Protein AF-A0A1A7RE48-F1 (afdb_monomer_lite)

pLDDT: mean 86.92, std 12.16, range [29.17, 95.69]

Radius of gyration: 13.89 Å; chains: 1; bounding box: 36×29×33 Å

Foldseek 3Di:
DDPDFDWDWDDDPPFIKIATGDQADAPWKKWKDFDPDDIDIDGNRIGGRCPVVLVSLLVGFKMKIWGHHHVGPDIDIDMDTSVCVVVVVVVVVVVVVVVD

Sequence (100 aa):
MMRKNHITVMRLNDDYSISVGHSHAKNTLSFLKVDHHLAVSAREGLFRDANDLVIQFKQGNLLRIGYQLTGADTVQYSELSLIGFNDAFEDMQAQFKQNR

Organism: NCBI:txid1443941

Structure (mmCIF, N/CA/C/O backbone):
data_AF-A0A1A7RE48-F1
#
_entry.id   AF-A0A1A7RE48-F1
#
loop_
_atom_site.group_PDB
_atom_site.id
_atom_site.type_symbol
_atom_site.label_atom_id
_atom_site.label_alt_id
_atom_site.label_comp_id
_atom_site.label_asym_id
_atom_site.label_entity_id
_atom_site.label_seq_id
_atom_site.pdbx_PDB_ins_code
_atom_site.Cartn_x
_atom_site.Cartn_y
_atom_site.Cartn_z
_atom_site.occupancy
_atom_site.B_iso_or_equiv
_atom_site.auth_seq_id
_atom_site.auth_comp_id
_atom_site.auth_asym_id
_atom_site.auth_atom_id
_atom_site.pdbx_PDB_model_num
ATOM 1 N N . MET A 1 1 ? 15.856 16.210 -3.917 1.00 32.53 1 MET A N 1
ATOM 2 C CA . MET A 1 1 ? 14.653 16.277 -3.057 1.00 32.53 1 MET A CA 1
ATOM 3 C C . MET A 1 1 ? 14.040 14.881 -3.036 1.00 32.53 1 MET A C 1
ATOM 5 O O . MET A 1 1 ? 13.510 14.459 -4.054 1.00 32.53 1 MET A O 1
ATOM 9 N N . MET A 1 2 ? 14.232 14.108 -1.960 1.00 29.17 2 MET A N 1
ATOM 10 C CA . MET A 1 2 ? 13.668 12.755 -1.844 1.00 29.17 2 MET A CA 1
ATOM 11 C C . MET A 1 2 ? 12.141 12.861 -1.864 1.00 29.17 2 MET A C 1
ATOM 13 O O . MET A 1 2 ? 11.541 13.338 -0.902 1.00 29.17 2 MET A O 1
ATOM 17 N N . ARG A 1 3 ? 11.502 12.454 -2.965 1.00 45.62 3 ARG A N 1
ATOM 18 C CA . ARG A 1 3 ? 10.062 12.198 -2.953 1.00 45.62 3 ARG A CA 1
ATOM 19 C C . ARG A 1 3 ? 9.864 10.991 -2.043 1.00 45.62 3 ARG A C 1
ATOM 21 O O . ARG A 1 3 ? 10.286 9.895 -2.395 1.00 45.62 3 ARG A O 1
ATOM 28 N N . LYS A 1 4 ? 9.299 11.210 -0.851 1.00 50.25 4 LYS A N 1
ATOM 29 C CA . LYS A 1 4 ? 8.825 10.123 0.013 1.00 50.25 4 LYS A CA 1
ATOM 30 C C . LYS A 1 4 ? 7.958 9.221 -0.866 1.00 50.25 4 LYS A C 1
ATOM 32 O O . LYS A 1 4 ? 7.064 9.729 -1.541 1.00 50.25 4 LYS A O 1
ATOM 37 N N . ASN A 1 5 ? 8.271 7.930 -0.938 1.00 58.03 5 ASN A N 1
ATOM 38 C CA . ASN A 1 5 ? 7.429 6.983 -1.658 1.00 58.03 5 ASN A CA 1
ATOM 39 C C . ASN A 1 5 ? 6.070 6.975 -0.963 1.00 58.03 5 ASN A C 1
ATOM 41 O O . ASN A 1 5 ? 5.933 6.473 0.148 1.00 58.03 5 ASN A O 1
ATOM 45 N N . HIS A 1 6 ? 5.103 7.652 -1.577 1.00 74.31 6 HIS A N 1
ATOM 46 C CA . HIS A 1 6 ? 3.794 7.847 -0.987 1.00 74.31 6 HIS A CA 1
ATOM 47 C C . HIS A 1 6 ? 2.981 6.578 -1.179 1.00 74.31 6 HIS A C 1
ATOM 49 O O . HIS A 1 6 ? 2.810 6.100 -2.301 1.00 74.31 6 HIS A O 1
ATOM 55 N N . ILE A 1 7 ? 2.491 6.044 -0.070 1.00 86.25 7 ILE A N 1
ATOM 56 C CA . ILE A 1 7 ? 1.347 5.150 -0.076 1.00 86.25 7 ILE A CA 1
ATOM 57 C C . ILE A 1 7 ? 0.144 5.984 0.318 1.00 86.25 7 ILE A C 1
ATOM 59 O O . ILE A 1 7 ? 0.203 6.775 1.259 1.00 86.25 7 ILE A O 1
ATOM 63 N N . THR A 1 8 ? -0.947 5.796 -0.406 1.00 89.12 8 THR A N 1
ATOM 64 C CA . THR A 1 8 ? -2.232 6.405 -0.100 1.00 89.12 8 THR A CA 1
ATOM 65 C C . THR A 1 8 ? -3.236 5.294 0.129 1.00 89.12 8 THR A C 1
ATOM 67 O O . THR A 1 8 ? -3.469 4.481 -0.762 1.00 89.12 8 THR A O 1
ATOM 70 N N . VAL A 1 9 ? -3.824 5.267 1.322 1.00 89.88 9 VAL A N 1
ATOM 71 C CA . VAL A 1 9 ? -4.979 4.424 1.631 1.00 89.88 9 VAL A CA 1
ATOM 72 C C . VAL A 1 9 ? -6.223 5.271 1.417 1.00 89.88 9 VAL A C 1
ATOM 74 O O . VAL A 1 9 ? -6.330 6.365 1.965 1.00 89.88 9 VAL A O 1
ATOM 77 N N . MET A 1 10 ? -7.150 4.784 0.604 1.00 88.88 10 MET A N 1
ATOM 78 C CA . MET A 1 10 ? -8.406 5.458 0.315 1.00 88.88 10 MET A CA 1
ATOM 79 C C . MET A 1 10 ? -9.560 4.519 0.625 1.00 88.88 10 MET A C 1
ATOM 81 O O . MET A 1 10 ? -9.616 3.403 0.112 1.00 88.88 10 MET A O 1
ATOM 85 N N . ARG A 1 11 ? -10.494 4.989 1.448 1.00 85.38 11 ARG A N 1
ATOM 86 C CA . ARG A 1 11 ? -11.750 4.293 1.708 1.00 85.38 11 ARG A CA 1
ATOM 87 C C . ARG A 1 11 ? -12.794 4.699 0.674 1.00 85.38 11 ARG A C 1
ATOM 89 O O . ARG A 1 11 ? -13.048 5.886 0.490 1.00 85.38 11 ARG A O 1
ATOM 96 N N . LEU A 1 12 ? -13.419 3.717 0.041 1.00 83.00 12 LEU A N 1
ATOM 97 C CA . LEU A 1 12 ? -14.560 3.884 -0.849 1.00 83.00 12 LEU A CA 1
ATOM 98 C C . LEU A 1 12 ? -15.696 3.017 -0.302 1.00 83.00 12 LEU A C 1
ATOM 100 O O . LEU A 1 12 ? -15.661 1.797 -0.414 1.00 83.00 12 LEU A O 1
ATOM 104 N N . ASN A 1 13 ? -16.701 3.652 0.303 1.00 81.62 13 ASN A N 1
ATOM 105 C CA . ASN A 1 13 ? -17.785 2.968 1.017 1.00 81.62 13 ASN A CA 1
ATOM 106 C C . ASN A 1 13 ? -17.256 2.049 2.135 1.00 81.62 13 ASN A C 1
ATOM 108 O O . ASN A 1 13 ? -16.711 2.548 3.125 1.00 81.62 13 ASN A O 1
ATOM 112 N N . ASP A 1 14 ? -17.425 0.738 1.982 1.00 83.19 14 ASP A N 1
ATOM 113 C CA . ASP A 1 14 ? -17.003 -0.279 2.947 1.00 83.19 14 ASP A CA 1
ATOM 114 C C . ASP A 1 14 ? -15.711 -0.998 2.534 1.00 83.19 14 ASP A C 1
ATOM 116 O O . ASP A 1 14 ? -15.248 -1.865 3.266 1.00 83.19 14 ASP A O 1
ATOM 120 N N . ASP A 1 15 ? -15.085 -0.567 1.432 1.00 88.62 15 ASP A N 1
ATOM 121 C CA . ASP A 1 15 ? -13.838 -1.131 0.924 1.00 88.62 15 ASP A CA 1
ATOM 122 C C . ASP A 1 15 ? -12.680 -0.133 0.968 1.00 88.62 15 ASP A C 1
ATOM 124 O O . ASP A 1 15 ? -12.847 1.093 0.917 1.00 88.62 15 ASP A O 1
ATOM 128 N N . TYR A 1 16 ? -11.466 -0.676 1.024 1.00 91.94 16 TYR A N 1
ATOM 129 C CA . TYR A 1 16 ? -10.233 0.092 0.917 1.00 91.94 16 TYR A CA 1
ATOM 130 C C . TYR A 1 16 ? -9.554 -0.133 -0.429 1.00 91.94 16 TYR A C 1
ATOM 132 O O . TYR A 1 16 ? -9.528 -1.230 -0.978 1.00 91.94 16 TYR A O 1
ATOM 140 N N . SER A 1 17 ? -8.932 0.9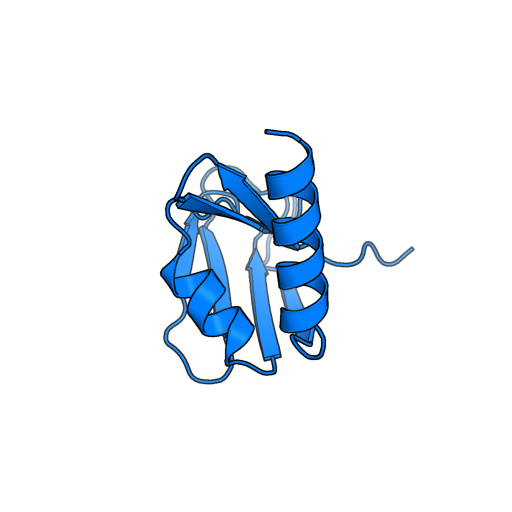20 -0.935 1.00 92.94 17 SER A N 1
ATOM 141 C CA . SER A 1 17 ? -7.996 0.869 -2.049 1.00 92.94 17 SER A CA 1
ATOM 142 C C . SER A 1 17 ? -6.667 1.459 -1.610 1.00 92.94 17 SER A C 1
ATOM 144 O O . SER A 1 17 ? -6.623 2.398 -0.811 1.00 92.94 17 SER A O 1
ATOM 146 N N . ILE A 1 18 ? -5.576 0.894 -2.113 1.00 93.12 18 ILE A N 1
ATOM 147 C CA . ILE A 1 18 ? -4.229 1.377 -1.822 1.00 93.12 18 ILE A CA 1
ATOM 148 C C . ILE A 1 18 ? -3.562 1.760 -3.134 1.00 93.12 18 ILE A C 1
ATOM 150 O O . ILE A 1 18 ? -3.479 0.956 -4.061 1.00 93.12 18 ILE A O 1
ATOM 154 N N . SER A 1 19 ? -3.081 2.997 -3.196 1.00 91.88 19 SER A N 1
ATOM 155 C CA . SER A 1 19 ? -2.226 3.485 -4.270 1.00 91.88 19 SER A CA 1
ATOM 156 C C . SER A 1 19 ? -0.797 3.608 -3.766 1.00 91.88 19 SER A C 1
ATOM 158 O O . SER A 1 19 ? -0.555 4.071 -2.650 1.00 91.88 19 SER A O 1
ATOM 160 N N . VAL A 1 20 ? 0.153 3.182 -4.586 1.00 90.56 20 VAL A N 1
ATOM 161 C CA . VAL A 1 20 ? 1.571 3.123 -4.237 1.00 90.56 20 VAL A CA 1
ATOM 162 C C . VAL A 1 20 ? 2.366 3.911 -5.251 1.00 90.56 20 VAL A C 1
ATOM 164 O O . VAL A 1 20 ? 2.284 3.619 -6.435 1.00 90.56 20 VAL A O 1
ATOM 167 N N . GLY A 1 21 ? 3.210 4.836 -4.808 1.00 85.81 21 GLY A N 1
ATOM 168 C CA . GLY A 1 21 ? 4.133 5.535 -5.693 1.00 85.81 21 GLY A CA 1
ATOM 169 C C . GLY A 1 21 ? 3.430 6.445 -6.702 1.00 85.81 21 GLY A C 1
ATOM 170 O O . GLY A 1 21 ? 2.341 6.960 -6.468 1.00 85.81 21 GLY A O 1
ATOM 171 N N . HIS A 1 22 ? 4.099 6.697 -7.822 1.00 84.56 22 HIS A N 1
ATOM 172 C CA . HIS A 1 22 ? 3.638 7.615 -8.863 1.00 84.56 22 HIS A CA 1
ATOM 173 C C . HIS A 1 22 ? 4.284 7.262 -10.203 1.00 84.56 22 HIS A C 1
ATOM 175 O O . HIS A 1 22 ? 5.303 6.581 -10.223 1.00 84.56 22 HIS A O 1
ATOM 181 N N . SER A 1 23 ? 3.718 7.754 -11.310 1.00 87.25 23 SER A N 1
ATOM 182 C CA . SER A 1 23 ? 4.307 7.636 -12.654 1.00 87.25 23 SER A CA 1
ATOM 183 C C . SER A 1 23 ? 4.717 6.208 -13.043 1.00 87.25 23 SER A C 1
ATOM 185 O O . SER A 1 23 ? 5.787 6.012 -13.621 1.00 87.25 23 SER A O 1
ATOM 187 N N . HIS A 1 24 ? 3.886 5.212 -12.724 1.00 87.06 24 HIS A N 1
ATOM 188 C CA . HIS A 1 24 ? 4.149 3.806 -13.053 1.00 87.06 24 HIS A CA 1
ATOM 189 C C . HIS A 1 24 ? 4.378 3.607 -14.543 1.00 87.06 24 HIS A C 1
ATOM 191 O O . HIS A 1 24 ? 3.678 4.195 -15.370 1.00 87.06 24 HIS A O 1
ATOM 197 N N . ALA A 1 25 ? 5.347 2.762 -14.881 1.00 88.06 25 ALA A N 1
ATOM 198 C CA . ALA A 1 25 ? 5.479 2.274 -16.240 1.00 88.06 25 ALA A CA 1
ATOM 199 C C . ALA A 1 25 ? 4.210 1.498 -16.642 1.00 88.06 25 ALA A C 1
ATOM 201 O O . ALA A 1 25 ? 3.582 0.804 -15.840 1.00 88.06 25 ALA A O 1
ATOM 202 N N . LYS A 1 26 ? 3.800 1.637 -17.906 1.00 88.19 26 LYS A N 1
ATOM 203 C CA . LYS A 1 26 ? 2.602 0.953 -18.407 1.00 88.19 26 LYS A CA 1
ATOM 204 C C . LYS A 1 26 ? 2.813 -0.555 -18.381 1.00 88.19 26 LYS A C 1
ATOM 206 O O . LYS A 1 26 ? 3.876 -1.033 -18.769 1.00 88.19 26 LYS A O 1
ATOM 211 N N . ASN A 1 27 ? 1.772 -1.294 -18.001 1.00 88.19 27 ASN A N 1
ATOM 212 C CA . ASN A 1 27 ? 1.785 -2.762 -17.942 1.00 88.19 27 ASN A CA 1
ATOM 213 C C . ASN A 1 27 ? 2.811 -3.369 -16.966 1.00 88.19 27 ASN A C 1
ATOM 215 O O . ASN A 1 27 ? 3.121 -4.554 -17.083 1.00 88.19 27 ASN A O 1
ATOM 219 N N . THR A 1 28 ? 3.309 -2.609 -15.988 1.00 89.19 28 THR A N 1
ATOM 220 C CA . THR A 1 28 ? 4.188 -3.155 -14.946 1.00 89.19 28 THR A CA 1
ATOM 221 C C . THR A 1 28 ? 3.423 -3.516 -13.679 1.00 89.19 28 THR A C 1
ATOM 223 O O . THR A 1 28 ? 2.336 -2.995 -13.401 1.00 89.19 28 THR A O 1
ATOM 226 N N . LEU A 1 29 ? 4.013 -4.420 -12.899 1.00 92.19 29 LEU A N 1
ATOM 227 C CA . LEU A 1 29 ? 3.503 -4.813 -11.593 1.00 92.19 29 LEU A CA 1
ATOM 228 C C . LEU A 1 29 ? 4.205 -4.034 -10.485 1.00 92.19 29 LEU A C 1
ATOM 230 O O . LEU A 1 29 ? 5.413 -3.799 -10.527 1.00 92.19 29 LEU A O 1
ATOM 234 N N . SER A 1 30 ? 3.422 -3.704 -9.472 1.00 92.75 30 SER A N 1
ATOM 235 C CA . SER A 1 30 ? 3.879 -3.199 -8.187 1.00 92.75 30 SER A CA 1
ATOM 236 C C . SER A 1 30 ? 3.624 -4.267 -7.139 1.00 92.75 30 SER A C 1
ATOM 238 O O . SER A 1 30 ? 2.646 -5.009 -7.238 1.00 92.75 30 SER A O 1
ATOM 240 N N . PHE A 1 31 ? 4.474 -4.342 -6.126 1.00 93.62 31 PHE A N 1
ATOM 241 C CA . PHE A 1 31 ? 4.336 -5.295 -5.033 1.00 93.62 31 PHE A CA 1
ATOM 242 C C . PHE A 1 31 ? 4.417 -4.601 -3.683 1.00 93.62 31 PHE A C 1
ATOM 244 O O . PHE A 1 31 ? 5.163 -3.638 -3.484 1.00 93.62 31 PHE A O 1
ATOM 251 N N . LEU A 1 32 ? 3.641 -5.144 -2.756 1.00 94.25 32 LEU A N 1
ATOM 252 C CA . LEU A 1 32 ? 3.628 -4.789 -1.352 1.00 94.25 32 LEU A CA 1
ATOM 253 C C . LEU A 1 32 ? 3.856 -6.052 -0.533 1.00 94.25 32 LEU A C 1
ATOM 255 O O . LEU A 1 32 ? 3.256 -7.093 -0.799 1.00 94.25 32 LEU A O 1
ATOM 259 N N . LYS A 1 33 ? 4.722 -5.960 0.470 1.00 95.69 33 LYS A N 1
ATOM 260 C CA . LYS A 1 33 ? 4.961 -7.036 1.428 1.00 95.69 33 LYS A CA 1
ATOM 261 C C . LYS A 1 33 ? 5.073 -6.461 2.829 1.00 95.69 33 LYS A C 1
ATOM 263 O O . LYS A 1 33 ? 5.969 -5.664 3.094 1.00 95.69 33 LYS A O 1
ATOM 268 N N . VAL A 1 34 ? 4.188 -6.900 3.714 1.00 95.25 34 VAL A N 1
ATOM 269 C CA . VAL A 1 34 ? 4.191 -6.515 5.127 1.00 95.25 34 VAL A CA 1
ATOM 270 C C . VAL A 1 34 ? 4.971 -7.554 5.919 1.00 95.25 34 VAL A C 1
ATOM 272 O O . VAL A 1 34 ? 4.583 -8.721 5.958 1.00 95.25 34 VAL A O 1
ATOM 275 N N . ASP A 1 35 ? 6.070 -7.148 6.545 1.00 93.81 35 ASP A N 1
ATOM 276 C CA . ASP A 1 35 ? 6.952 -8.015 7.329 1.00 93.81 35 ASP A CA 1
ATOM 277 C C . ASP A 1 35 ? 7.295 -9.336 6.596 1.00 93.81 35 ASP A C 1
ATOM 279 O O . ASP A 1 35 ? 7.959 -9.346 5.550 1.00 93.81 35 ASP A O 1
ATOM 283 N N . HIS A 1 36 ? 6.826 -10.465 7.139 1.00 90.50 36 HIS A N 1
ATOM 284 C CA . HIS A 1 36 ? 7.048 -11.817 6.628 1.00 90.50 36 HIS A CA 1
ATOM 285 C C . HIS A 1 36 ? 5.848 -12.394 5.858 1.00 90.50 36 HIS A C 1
ATOM 287 O O . HIS A 1 36 ? 5.909 -13.550 5.443 1.00 90.50 36 HIS A O 1
ATOM 293 N N . HIS A 1 37 ? 4.790 -11.610 5.623 1.00 91.81 37 HIS A N 1
ATOM 294 C CA . HIS A 1 37 ? 3.623 -12.051 4.857 1.00 91.81 37 HIS A CA 1
ATOM 295 C C . HIS A 1 37 ? 3.962 -12.309 3.380 1.00 91.81 37 HIS A C 1
ATOM 297 O O . HIS A 1 37 ? 5.031 -11.943 2.871 1.00 91.81 37 HIS A O 1
ATOM 303 N N . LEU A 1 38 ? 3.032 -12.955 2.675 1.00 90.75 38 LEU A N 1
ATOM 304 C CA . LEU A 1 38 ? 3.120 -13.115 1.228 1.00 90.75 38 LEU A CA 1
ATOM 305 C C . LEU A 1 38 ? 3.055 -11.747 0.545 1.00 90.75 38 LEU A C 1
ATOM 307 O O . LEU A 1 38 ? 2.295 -10.868 0.948 1.00 90.75 38 LEU A O 1
ATOM 311 N N . ALA A 1 39 ? 3.869 -11.575 -0.494 1.00 91.25 39 ALA A N 1
ATOM 312 C CA . ALA A 1 39 ? 3.826 -10.363 -1.293 1.00 91.25 39 ALA A CA 1
ATOM 313 C C . ALA A 1 39 ? 2.533 -10.340 -2.115 1.00 91.25 39 ALA A C 1
ATOM 315 O O . ALA A 1 39 ? 2.224 -11.298 -2.825 1.00 91.25 39 ALA A O 1
ATOM 316 N N . VAL A 1 40 ? 1.809 -9.230 -2.042 1.00 94.31 40 VAL A N 1
ATOM 317 C CA . VAL A 1 40 ? 0.646 -8.956 -2.886 1.00 94.31 40 VAL A CA 1
ATOM 318 C C . VAL A 1 40 ? 1.115 -8.101 -4.054 1.00 94.31 40 VAL A C 1
ATOM 320 O O . VAL A 1 40 ? 1.945 -7.208 -3.874 1.00 94.31 40 VAL A O 1
ATOM 323 N N . SER A 1 41 ? 0.594 -8.359 -5.252 1.00 93.75 41 SER A N 1
ATOM 324 C CA . SER A 1 41 ? 0.938 -7.589 -6.449 1.00 93.75 41 SER A CA 1
ATOM 325 C C . SER A 1 41 ? -0.291 -6.976 -7.103 1.00 93.75 41 SER A C 1
ATOM 327 O O . SER A 1 41 ? -1.380 -7.543 -7.052 1.00 93.75 41 SER A O 1
ATOM 329 N N . ALA A 1 42 ? -0.107 -5.813 -7.716 1.00 92.88 42 ALA A N 1
ATOM 330 C CA . ALA A 1 42 ? -1.139 -5.128 -8.475 1.00 92.88 42 ALA A CA 1
ATOM 331 C C . ALA A 1 42 ? -0.540 -4.408 -9.681 1.00 92.88 42 ALA A C 1
ATOM 333 O O . ALA A 1 42 ? 0.636 -4.037 -9.692 1.00 92.88 42 ALA A O 1
ATOM 334 N N . ARG A 1 43 ? -1.360 -4.190 -10.709 1.00 91.31 43 ARG A N 1
ATOM 335 C CA . ARG A 1 43 ? -0.952 -3.427 -11.890 1.00 91.31 43 ARG A CA 1
ATOM 336 C C . ARG A 1 43 ? -0.883 -1.941 -11.548 1.00 91.31 43 ARG A C 1
ATOM 338 O O . ARG A 1 43 ? -1.814 -1.409 -10.948 1.00 91.31 43 ARG A O 1
ATOM 345 N N . GLU A 1 44 ? 0.211 -1.296 -11.952 1.00 88.75 44 GLU A N 1
ATOM 346 C CA . GLU A 1 44 ? 0.380 0.167 -11.880 1.00 88.75 44 GLU A CA 1
ATOM 347 C C . GLU A 1 44 ? 0.146 0.747 -10.470 1.00 88.75 44 GLU A C 1
ATOM 349 O O . GLU A 1 44 ? -0.350 1.859 -10.303 1.00 88.75 44 GLU A O 1
ATOM 354 N N . GLY A 1 45 ? 0.489 -0.025 -9.433 1.00 90.06 45 GLY A N 1
ATOM 355 C CA . GLY A 1 45 ? 0.439 0.424 -8.040 1.00 90.06 45 GLY A CA 1
ATOM 356 C C . GLY A 1 45 ? -0.955 0.592 -7.443 1.00 90.06 45 GLY A C 1
ATOM 357 O O . GLY A 1 45 ? -1.036 1.113 -6.335 1.00 90.06 45 GLY A O 1
ATOM 358 N N . LEU A 1 46 ? -2.019 0.156 -8.127 1.00 92.25 46 LEU A N 1
ATOM 359 C CA . LEU A 1 46 ? -3.395 0.276 -7.646 1.00 92.25 46 LEU A CA 1
ATOM 360 C C . LEU A 1 46 ? -3.940 -1.066 -7.148 1.00 92.25 46 LEU A C 1
ATOM 362 O O . LEU A 1 46 ? -4.374 -1.913 -7.931 1.00 92.25 46 LEU A O 1
ATOM 366 N N . PHE A 1 47 ? -3.975 -1.221 -5.831 1.00 93.06 47 PHE A N 1
ATOM 367 C CA . PHE A 1 47 ? -4.557 -2.365 -5.141 1.00 93.06 47 PHE A CA 1
ATOM 368 C C . PHE A 1 47 ? -6.029 -2.062 -4.855 1.00 93.06 47 PHE A C 1
ATOM 370 O O . PHE A 1 47 ? -6.349 -1.239 -3.994 1.00 93.06 47 PHE A O 1
ATOM 377 N N . ARG A 1 48 ? -6.916 -2.696 -5.624 1.00 90.25 48 ARG A N 1
ATOM 378 C CA . ARG A 1 48 ? -8.365 -2.691 -5.376 1.00 90.25 48 ARG A CA 1
ATOM 379 C C . ARG A 1 48 ? -8.681 -3.752 -4.319 1.00 90.25 48 ARG A C 1
ATOM 381 O O . ARG A 1 48 ? -7.939 -4.725 -4.221 1.00 90.25 48 ARG A O 1
ATOM 388 N N . ASP A 1 49 ? -9.728 -3.532 -3.531 1.00 89.19 49 ASP A N 1
ATOM 389 C CA . ASP A 1 49 ? -10.187 -4.451 -2.477 1.00 89.19 49 ASP A CA 1
ATOM 390 C C . ASP A 1 49 ? -9.084 -4.793 -1.461 1.00 89.19 49 ASP A C 1
ATOM 392 O O . ASP A 1 49 ? -8.845 -5.933 -1.070 1.00 89.19 49 ASP A O 1
ATOM 396 N N . ALA A 1 50 ? -8.374 -3.759 -1.021 1.00 92.75 50 ALA A N 1
ATOM 397 C CA . ALA A 1 50 ? -7.191 -3.844 -0.179 1.00 92.75 50 ALA A CA 1
ATOM 398 C C . ALA A 1 50 ? -7.511 -4.023 1.319 1.00 92.75 50 ALA A C 1
ATOM 400 O O . ALA A 1 50 ? -6.697 -3.652 2.16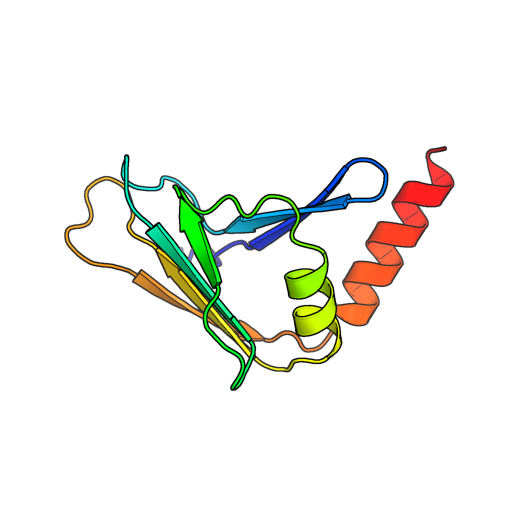5 1.00 92.75 50 ALA A O 1
ATOM 401 N N . ASN A 1 51 ? -8.674 -4.586 1.661 1.00 93.12 51 ASN A N 1
ATOM 402 C CA . ASN A 1 51 ? -9.104 -4.815 3.045 1.00 93.12 51 ASN A CA 1
ATOM 403 C C . ASN A 1 51 ? -8.078 -5.666 3.816 1.00 93.12 51 ASN A C 1
ATOM 405 O O . ASN A 1 51 ? -7.624 -5.272 4.891 1.00 93.12 51 ASN A O 1
ATOM 409 N N . ASP A 1 52 ? -7.623 -6.770 3.219 1.00 93.06 52 ASP A N 1
ATOM 410 C CA . ASP A 1 52 ? -6.615 -7.652 3.823 1.00 93.06 52 ASP A CA 1
ATOM 411 C C . ASP A 1 52 ? -5.254 -6.964 3.983 1.00 93.06 52 ASP A C 1
ATOM 413 O O . ASP A 1 52 ? -4.563 -7.166 4.981 1.00 93.06 52 ASP A O 1
ATOM 417 N N . LEU A 1 53 ? -4.870 -6.113 3.026 1.00 93.88 53 LEU A N 1
ATOM 418 C CA . LEU A 1 53 ? -3.638 -5.325 3.121 1.00 93.88 53 LEU A CA 1
ATOM 419 C C . LEU A 1 53 ? -3.723 -4.293 4.244 1.00 93.88 53 LEU A C 1
ATOM 421 O O . LEU A 1 53 ? -2.756 -4.129 4.981 1.00 93.88 53 LEU A O 1
ATOM 425 N N . VAL A 1 54 ? -4.872 -3.636 4.419 1.00 93.50 54 VAL A N 1
ATOM 426 C CA . VAL A 1 54 ? -5.096 -2.730 5.552 1.00 93.50 54 VAL A CA 1
ATOM 427 C C . VAL A 1 54 ? -5.005 -3.496 6.871 1.00 93.50 54 VAL A C 1
ATOM 429 O O . VAL A 1 54 ? -4.327 -3.025 7.780 1.00 93.50 54 VAL A O 1
ATOM 432 N N . ILE A 1 55 ? -5.603 -4.688 6.980 1.00 94.25 55 ILE A N 1
ATOM 433 C CA . ILE A 1 55 ? -5.474 -5.532 8.181 1.00 94.25 55 ILE A CA 1
ATOM 434 C C . ILE A 1 55 ? -4.001 -5.847 8.465 1.00 94.25 55 ILE A C 1
ATOM 436 O O . ILE A 1 55 ? -3.549 -5.671 9.598 1.00 94.25 55 ILE A O 1
ATOM 440 N N . GLN A 1 56 ? -3.235 -6.231 7.440 1.00 94.94 56 GLN A N 1
ATOM 441 C CA . GLN A 1 56 ? -1.798 -6.454 7.586 1.00 94.94 56 GLN A CA 1
ATOM 442 C C . GLN A 1 56 ? -1.066 -5.174 8.011 1.00 94.94 56 GLN A C 1
ATOM 444 O O . GLN A 1 56 ? -0.206 -5.242 8.881 1.00 94.94 56 GLN A O 1
ATOM 449 N N . PHE A 1 57 ? -1.418 -4.000 7.475 1.00 94.31 57 PHE A N 1
ATOM 450 C CA . PHE A 1 57 ? -0.792 -2.731 7.867 1.00 94.31 57 PHE A CA 1
ATOM 451 C C . PHE A 1 57 ? -1.037 -2.397 9.341 1.00 94.31 57 PHE A C 1
ATOM 453 O O . PHE A 1 57 ? -0.134 -1.898 10.003 1.00 94.31 57 PHE A O 1
ATOM 460 N N . LYS A 1 58 ? -2.229 -2.709 9.869 1.00 93.88 58 LYS A N 1
ATOM 461 C CA . LYS A 1 58 ? -2.569 -2.492 11.285 1.00 93.88 58 LYS A CA 1
ATOM 462 C C . LYS A 1 58 ? -1.782 -3.387 12.245 1.00 93.88 58 LYS A C 1
ATOM 464 O O . LYS A 1 58 ? -1.594 -3.024 13.406 1.00 93.88 58 LYS A O 1
ATOM 469 N N . GLN A 1 59 ? -1.378 -4.568 11.782 1.00 94.38 59 GLN A N 1
ATOM 470 C CA . GLN A 1 59 ? -0.691 -5.587 12.584 1.00 94.38 59 GLN A CA 1
ATOM 471 C C . GLN A 1 59 ? 0.827 -5.597 12.372 1.00 94.38 59 GLN A C 1
ATOM 473 O O . GLN A 1 59 ? 1.558 -6.136 13.202 1.00 94.38 59 GLN A O 1
ATOM 478 N N . GLY A 1 60 ? 1.289 -5.049 11.248 1.00 93.19 60 GLY A N 1
ATOM 479 C CA . GLY A 1 60 ? 2.677 -5.108 10.822 1.00 93.19 60 GLY A CA 1
ATOM 480 C C . GLY A 1 60 ? 3.522 -3.924 11.274 1.00 93.19 60 GLY A C 1
ATOM 481 O O . GLY A 1 60 ? 3.017 -2.895 11.716 1.00 93.19 60 GLY A O 1
ATOM 482 N N . ASN A 1 61 ? 4.838 -4.069 11.121 1.00 94.06 61 ASN A N 1
ATOM 483 C CA . ASN A 1 61 ? 5.815 -3.048 11.514 1.00 94.06 61 ASN A CA 1
ATOM 484 C C . ASN A 1 61 ? 6.538 -2.428 10.319 1.00 94.06 61 ASN A C 1
ATOM 486 O O . ASN A 1 61 ? 6.852 -1.237 10.334 1.00 94.06 61 ASN A O 1
ATOM 490 N N . LEU A 1 62 ? 6.806 -3.219 9.280 1.00 94.44 62 LEU A N 1
ATOM 491 C CA . LEU A 1 62 ? 7.556 -2.797 8.108 1.00 94.44 62 LEU A CA 1
ATOM 492 C C . LEU A 1 62 ? 6.816 -3.172 6.829 1.00 94.44 62 LEU A C 1
ATOM 494 O O . LEU A 1 62 ? 6.429 -4.320 6.614 1.00 94.44 62 LEU A O 1
ATOM 498 N N . LEU A 1 63 ? 6.692 -2.206 5.930 1.00 94.25 63 LEU A N 1
ATOM 499 C CA . LEU A 1 63 ? 6.150 -2.400 4.600 1.00 94.25 63 LEU A CA 1
ATOM 500 C C . LEU A 1 63 ? 7.250 -2.256 3.560 1.00 94.25 63 LEU A C 1
ATOM 502 O O . LEU A 1 63 ? 7.855 -1.196 3.415 1.00 94.25 63 LEU A O 1
ATOM 506 N N . ARG A 1 64 ? 7.471 -3.320 2.794 1.00 94.31 64 ARG A N 1
ATOM 507 C CA . ARG A 1 64 ? 8.319 -3.309 1.608 1.00 94.31 64 ARG A CA 1
ATOM 508 C C . ARG A 1 64 ? 7.480 -3.058 0.377 1.00 94.31 64 ARG A C 1
ATOM 510 O O . ARG A 1 64 ? 6.442 -3.683 0.169 1.00 94.31 64 ARG A O 1
ATOM 517 N N . ILE A 1 65 ? 7.978 -2.161 -0.449 1.00 93.44 65 ILE A N 1
ATOM 518 C CA . ILE A 1 65 ? 7.314 -1.653 -1.632 1.00 93.44 65 ILE A CA 1
ATOM 519 C C . ILE A 1 65 ? 8.272 -1.830 -2.789 1.00 93.44 65 ILE A C 1
ATOM 521 O O . ILE A 1 65 ? 9.458 -1.525 -2.653 1.00 93.44 65 ILE A O 1
ATOM 525 N N . GLY A 1 66 ? 7.758 -2.199 -3.950 1.00 92.44 66 GLY A N 1
ATOM 526 C CA . GLY A 1 66 ? 8.464 -1.823 -5.154 1.00 92.44 66 GLY A CA 1
ATOM 527 C C . GLY A 1 66 ? 7.622 -1.826 -6.404 1.00 92.44 66 GLY A C 1
ATOM 528 O O . GLY A 1 66 ? 6.544 -2.415 -6.474 1.00 92.44 66 GLY A O 1
ATOM 529 N N . TYR A 1 67 ? 8.096 -1.031 -7.349 1.00 92.06 67 TYR A N 1
ATOM 530 C CA . TYR A 1 67 ? 7.393 -0.683 -8.569 1.00 92.06 67 TYR A CA 1
ATOM 531 C C . TYR A 1 67 ? 8.372 -0.087 -9.580 1.00 92.06 67 TYR A C 1
ATOM 533 O O . TYR A 1 67 ? 9.455 0.382 -9.221 1.00 92.06 67 TYR A O 1
ATOM 541 N N . GLN A 1 68 ? 7.997 -0.111 -10.855 1.00 90.69 68 GLN A N 1
ATOM 542 C CA . GLN A 1 68 ? 8.801 0.451 -11.933 1.00 90.69 68 GLN A CA 1
ATOM 543 C C . GLN A 1 68 ? 8.248 1.818 -12.345 1.00 90.69 68 GLN A C 1
ATOM 545 O O . GLN A 1 68 ? 7.061 1.963 -12.642 1.00 90.69 68 GLN A O 1
ATOM 550 N N . LEU A 1 69 ? 9.119 2.827 -12.371 1.00 89.50 69 LEU A N 1
ATOM 551 C CA . LEU A 1 69 ? 8.779 4.155 -12.876 1.00 89.50 69 LEU A CA 1
ATOM 552 C C . LEU A 1 69 ? 8.813 4.187 -14.405 1.00 89.50 69 LEU A C 1
ATOM 554 O O . LEU A 1 69 ? 9.595 3.489 -15.047 1.00 89.50 69 LEU A O 1
ATOM 558 N N . THR A 1 70 ? 8.011 5.069 -14.992 1.00 88.25 70 THR A N 1
ATOM 559 C CA . THR A 1 70 ? 8.076 5.388 -16.420 1.00 88.25 70 THR A CA 1
ATOM 560 C C . THR A 1 70 ? 9.485 5.857 -16.782 1.00 88.25 70 THR A C 1
ATOM 562 O O . THR A 1 70 ? 9.991 6.811 -16.193 1.00 88.25 70 THR A O 1
ATOM 565 N N . GLY A 1 71 ? 10.106 5.191 -17.757 1.00 84.88 71 GLY A N 1
ATOM 566 C CA . GLY A 1 71 ? 11.471 5.488 -18.202 1.00 84.88 71 GLY A CA 1
ATOM 567 C C . GLY A 1 71 ? 12.578 4.917 -17.310 1.00 84.88 71 GLY A C 1
ATOM 568 O O . GLY A 1 71 ? 13.744 5.168 -17.588 1.00 84.88 71 GLY A O 1
ATOM 569 N N . ALA A 1 72 ? 12.240 4.164 -16.258 1.00 85.31 72 ALA A N 1
ATOM 570 C CA . ALA A 1 72 ? 13.211 3.370 -15.514 1.00 85.31 72 ALA A CA 1
ATOM 571 C C . ALA A 1 72 ? 13.273 1.948 -16.082 1.00 85.31 72 ALA A C 1
ATOM 573 O O . ALA A 1 72 ? 12.235 1.329 -16.315 1.00 85.31 72 ALA A O 1
ATOM 574 N N . ASP A 1 73 ? 14.483 1.412 -16.230 1.00 83.31 73 ASP A N 1
ATOM 575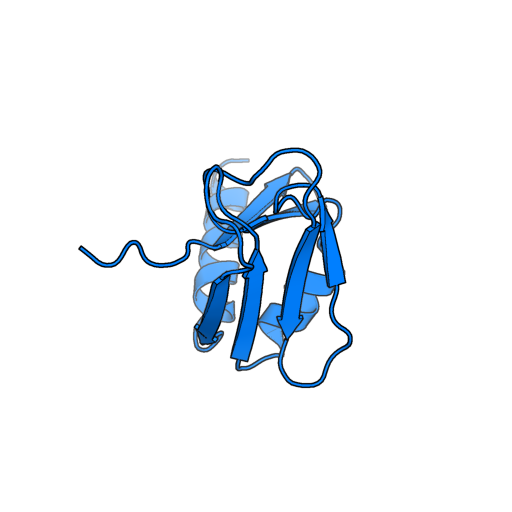 C CA . ASP A 1 73 ? 14.712 0.035 -16.695 1.00 83.31 73 ASP A CA 1
ATOM 576 C C . ASP A 1 73 ? 14.659 -0.993 -15.556 1.00 83.31 73 ASP A C 1
ATOM 578 O O . ASP A 1 73 ? 14.694 -2.201 -15.786 1.00 83.31 73 ASP A O 1
ATOM 582 N N . THR A 1 74 ? 14.580 -0.524 -14.309 1.00 86.88 74 THR A N 1
ATOM 583 C CA . THR A 1 74 ? 14.617 -1.364 -13.113 1.00 86.88 74 THR A CA 1
ATOM 584 C C . THR A 1 74 ? 13.501 -1.020 -12.136 1.00 86.88 74 THR A C 1
ATOM 586 O O . THR A 1 74 ? 12.985 0.100 -12.077 1.00 86.88 74 THR A O 1
ATOM 589 N N . VAL A 1 75 ? 13.129 -2.025 -11.346 1.00 88.62 75 VAL A N 1
ATOM 590 C CA . VAL A 1 75 ? 12.196 -1.881 -10.231 1.00 88.62 75 VAL A CA 1
ATOM 591 C C . VAL A 1 75 ? 12.879 -1.121 -9.100 1.00 88.62 75 VAL A C 1
ATOM 593 O O . VAL A 1 75 ? 13.975 -1.476 -8.665 1.00 88.62 75 VAL A O 1
ATOM 596 N N . GLN A 1 76 ? 12.200 -0.102 -8.586 1.00 88.81 76 GLN A N 1
ATOM 597 C CA . GLN A 1 76 ? 12.622 0.610 -7.391 1.00 88.81 76 GLN A CA 1
ATOM 598 C C . GLN A 1 76 ? 12.020 -0.051 -6.162 1.00 88.81 76 GLN A C 1
ATOM 600 O O . GLN A 1 76 ? 10.825 -0.340 -6.133 1.00 88.81 76 GLN A O 1
ATOM 605 N N . TYR A 1 77 ? 12.852 -0.257 -5.146 1.00 89.69 77 TYR A N 1
ATOM 606 C CA . TYR A 1 77 ? 12.445 -0.817 -3.866 1.00 89.69 77 TYR A CA 1
ATOM 607 C C . TYR A 1 77 ? 12.535 0.249 -2.783 1.00 89.69 77 TYR A C 1
ATOM 609 O O . TYR A 1 77 ? 13.463 1.060 -2.763 1.00 89.69 77 TYR A O 1
ATOM 617 N N . SER A 1 78 ? 11.586 0.233 -1.857 1.00 89.25 78 SER A N 1
ATOM 618 C CA . SER A 1 78 ? 11.646 1.053 -0.654 1.00 89.25 78 SER A CA 1
ATOM 619 C C . SER A 1 78 ? 10.951 0.394 0.513 1.00 89.25 78 SER A C 1
ATOM 621 O O . SER A 1 78 ? 10.058 -0.431 0.329 1.00 89.25 78 SER A O 1
ATOM 623 N N . GLU A 1 79 ? 11.321 0.829 1.706 1.00 91.44 79 GLU A N 1
ATOM 624 C CA . GLU A 1 79 ? 10.711 0.383 2.946 1.00 91.44 79 GLU A CA 1
ATOM 625 C C . GLU A 1 79 ? 10.039 1.561 3.652 1.00 91.44 79 GLU A C 1
ATOM 627 O O . GLU A 1 79 ? 10.520 2.697 3.601 1.00 91.44 79 GLU A O 1
ATOM 632 N N . LEU A 1 80 ? 8.907 1.286 4.289 1.00 90.12 80 LEU A N 1
ATOM 633 C CA . LEU A 1 80 ? 8.131 2.239 5.065 1.00 90.12 80 LEU A CA 1
ATOM 634 C C . LEU A 1 80 ? 7.806 1.617 6.423 1.00 90.12 80 LEU A C 1
ATOM 636 O O . LEU A 1 80 ? 7.326 0.487 6.487 1.00 90.12 80 LEU A O 1
ATOM 640 N N . SER A 1 81 ? 8.049 2.360 7.500 1.00 92.12 81 SER A N 1
ATOM 641 C CA . SER A 1 81 ? 7.599 1.954 8.832 1.00 92.12 81 SER A CA 1
ATOM 642 C C . SER A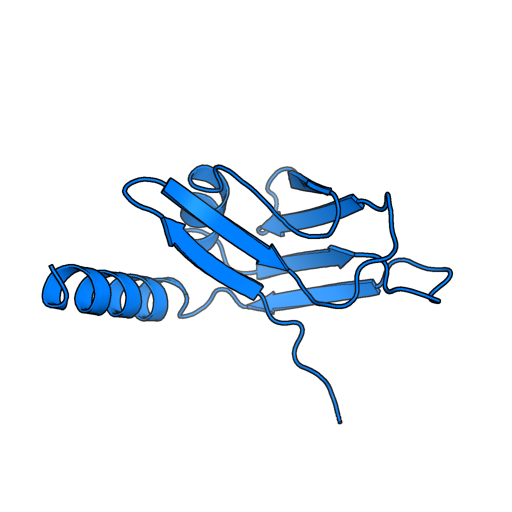 1 81 ? 6.082 2.091 8.936 1.00 92.12 81 SER A C 1
ATOM 644 O O . SER A 1 81 ? 5.526 3.121 8.555 1.00 92.12 81 SER A O 1
ATOM 646 N N . LEU A 1 82 ? 5.433 1.063 9.473 1.00 92.81 82 LEU A N 1
ATOM 647 C CA . LEU A 1 82 ? 4.007 1.051 9.799 1.00 92.81 82 LEU A CA 1
ATOM 648 C C . LEU A 1 82 ? 3.740 1.470 11.255 1.00 92.81 82 LEU A C 1
ATOM 650 O O . LEU A 1 82 ? 2.592 1.516 11.690 1.00 92.81 82 LEU A O 1
ATOM 654 N N . ILE A 1 83 ? 4.780 1.826 12.017 1.00 92.31 83 ILE A N 1
ATOM 655 C CA . ILE A 1 83 ? 4.619 2.366 13.372 1.00 92.31 83 ILE A CA 1
ATOM 656 C C . ILE A 1 83 ? 3.820 3.676 13.296 1.00 92.31 83 ILE A C 1
ATOM 658 O O . ILE A 1 83 ? 4.199 4.600 12.577 1.00 92.31 83 ILE A O 1
ATOM 662 N N . GLY A 1 84 ? 2.714 3.747 14.041 1.00 90.25 84 GLY A N 1
ATOM 663 C CA . GLY A 1 84 ? 1.775 4.876 14.012 1.00 90.25 84 GLY A CA 1
ATOM 664 C C . GLY A 1 84 ? 0.722 4.799 12.899 1.00 90.25 84 GLY A C 1
ATOM 665 O O . GLY A 1 84 ? -0.118 5.691 12.799 1.00 90.25 84 GLY A O 1
ATOM 666 N N . PHE A 1 85 ? 0.715 3.735 12.081 1.00 92.56 85 PHE A N 1
ATOM 667 C CA . PHE A 1 85 ? -0.320 3.532 11.063 1.00 92.56 85 PHE A CA 1
ATOM 668 C C . PHE A 1 85 ? -1.715 3.436 11.685 1.00 92.56 85 PHE A C 1
ATOM 670 O O . PHE A 1 85 ? -2.649 4.028 11.158 1.00 92.56 85 PHE A O 1
ATOM 677 N N . ASN A 1 86 ? -1.854 2.726 12.809 1.00 94.00 86 ASN A N 1
ATOM 678 C CA . ASN A 1 86 ? -3.142 2.569 13.486 1.00 94.00 86 ASN A CA 1
ATOM 679 C C . ASN A 1 86 ? -3.742 3.911 13.905 1.00 94.00 86 ASN A C 1
ATOM 681 O O . ASN A 1 86 ? -4.905 4.155 13.604 1.00 94.00 86 ASN A O 1
ATOM 685 N N . ASP A 1 87 ? -2.948 4.789 14.518 1.00 93.00 87 ASP A N 1
ATOM 686 C CA . ASP A 1 87 ? -3.421 6.100 14.971 1.00 93.00 87 ASP A CA 1
ATOM 687 C C . ASP A 1 87 ? -3.878 6.951 13.777 1.00 93.00 87 ASP A C 1
ATOM 689 O O . ASP A 1 87 ? -5.015 7.418 13.735 1.00 93.00 87 ASP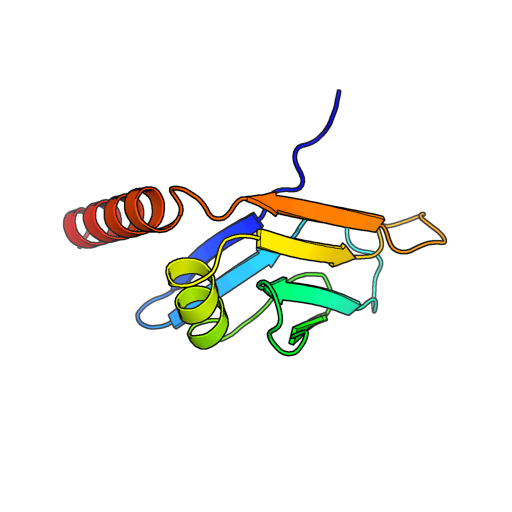 A O 1
ATOM 693 N N . ALA A 1 88 ? -3.044 7.044 12.734 1.00 90.44 88 ALA A N 1
ATOM 694 C CA . ALA A 1 88 ? -3.385 7.771 11.511 1.00 90.44 88 ALA A CA 1
ATOM 695 C C . ALA A 1 88 ? -4.612 7.182 10.786 1.00 90.44 88 ALA A C 1
ATOM 697 O O . ALA A 1 88 ? -5.402 7.909 10.179 1.00 90.44 88 ALA A O 1
ATOM 698 N N . PHE A 1 89 ? -4.777 5.859 10.833 1.00 91.50 89 PHE A N 1
ATOM 699 C CA . PHE A 1 89 ? -5.908 5.170 10.227 1.00 91.50 89 PHE A CA 1
ATOM 700 C C . PHE A 1 89 ? -7.209 5.434 10.990 1.00 91.50 89 PHE A C 1
ATOM 702 O O . PHE A 1 89 ? -8.232 5.712 10.365 1.00 91.50 89 PHE A O 1
ATOM 709 N N . GLU A 1 90 ? -7.196 5.376 12.322 1.00 91.69 90 GLU A N 1
ATOM 710 C CA . GLU A 1 90 ? -8.376 5.695 13.130 1.00 91.69 90 GLU A CA 1
ATOM 711 C C . GLU A 1 90 ? -8.761 7.178 13.002 1.00 91.69 90 GLU A C 1
ATOM 713 O O . GLU A 1 90 ? -9.947 7.485 12.859 1.00 91.69 90 GLU A O 1
ATOM 718 N N . ASP A 1 91 ? -7.785 8.088 12.917 1.00 89.94 91 ASP A N 1
ATOM 719 C CA . ASP A 1 91 ? -8.029 9.508 12.635 1.00 89.94 91 ASP A CA 1
ATOM 720 C C . ASP A 1 91 ? -8.724 9.711 11.278 1.00 89.94 91 ASP A C 1
ATOM 722 O O . ASP A 1 91 ? -9.723 10.432 11.178 1.00 89.94 91 ASP A O 1
ATOM 726 N N . MET A 1 92 ? -8.251 9.028 10.227 1.00 88.62 92 MET A N 1
ATOM 727 C CA . MET A 1 92 ? -8.895 9.031 8.907 1.00 88.62 92 MET A CA 1
ATOM 728 C C . MET A 1 92 ? -10.344 8.520 8.9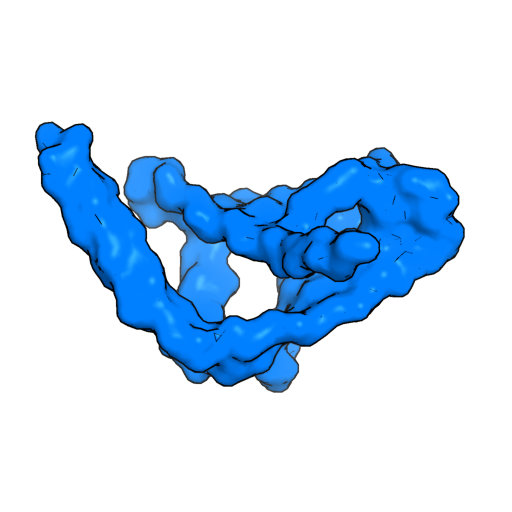93 1.00 88.62 92 MET A C 1
ATOM 730 O O . MET A 1 92 ? -11.258 9.100 8.401 1.00 88.62 92 MET A O 1
ATOM 734 N N . GLN A 1 93 ? -10.576 7.442 9.744 1.00 87.44 93 GLN A N 1
ATOM 735 C CA . GLN A 1 93 ? -11.905 6.852 9.918 1.00 87.44 93 GLN A CA 1
ATOM 736 C C . GLN A 1 93 ? -12.853 7.782 10.686 1.00 87.44 93 GLN A C 1
ATOM 738 O O . GLN A 1 93 ? -14.039 7.853 10.350 1.00 87.44 93 GLN A O 1
ATOM 743 N N . ALA A 1 94 ? -12.352 8.500 11.693 1.00 87.88 94 ALA A N 1
ATOM 744 C CA . ALA A 1 94 ? -13.119 9.480 12.452 1.00 87.88 94 ALA A CA 1
ATOM 745 C C . ALA A 1 94 ? -13.565 10.651 11.565 1.00 87.88 94 ALA A C 1
ATOM 747 O O . ALA A 1 94 ? -14.746 11.004 11.571 1.00 87.88 94 ALA A O 1
ATOM 748 N N . GLN A 1 95 ? -12.665 11.185 10.733 1.00 83.31 95 GLN A N 1
ATOM 749 C CA . GLN A 1 95 ? -12.988 12.253 9.779 1.00 83.31 95 GLN A CA 1
ATOM 750 C C . GLN A 1 95 ? -14.042 11.817 8.755 1.00 83.31 95 GLN A C 1
ATOM 752 O O . GLN A 1 95 ? -14.950 12.579 8.431 1.00 83.31 95 GLN A O 1
ATOM 757 N N . PHE A 1 96 ? -13.973 10.576 8.268 1.00 79.50 96 PHE A N 1
ATOM 758 C CA . PHE A 1 96 ? -14.976 10.057 7.337 1.00 79.50 96 PHE A CA 1
ATOM 759 C C . PHE A 1 96 ? -16.372 9.965 7.971 1.00 79.50 96 PHE A C 1
ATOM 761 O O . PHE A 1 96 ? -17.365 10.298 7.328 1.00 79.50 96 PHE A O 1
ATOM 768 N N . LYS A 1 97 ? -16.462 9.542 9.240 1.00 76.62 97 LYS A N 1
ATOM 769 C CA . LYS A 1 97 ? -17.738 9.459 9.971 1.00 76.62 97 LYS A CA 1
ATOM 770 C C . LYS A 1 97 ? -18.355 10.829 10.256 1.00 76.62 97 LYS A C 1
ATOM 772 O O . LYS A 1 97 ? -19.571 10.918 10.301 1.00 76.62 97 LYS A O 1
ATOM 777 N N . GLN A 1 98 ? -17.540 11.866 10.455 1.00 70.19 98 GLN A N 1
ATOM 778 C CA . GLN A 1 98 ? -18.020 13.231 10.711 1.00 70.19 98 GLN A CA 1
ATOM 779 C C . GLN A 1 98 ? -18.590 13.922 9.462 1.00 70.19 98 GLN A C 1
ATOM 781 O O . GLN A 1 98 ? -19.335 14.886 9.593 1.00 70.19 98 GLN A O 1
ATOM 786 N N . ASN A 1 99 ? -18.253 13.429 8.266 1.00 59.44 99 ASN A N 1
ATOM 787 C CA . ASN A 1 99 ? -18.687 13.986 6.982 1.00 59.44 99 ASN A CA 1
ATOM 788 C C . ASN A 1 99 ? -19.865 13.214 6.343 1.00 59.44 99 ASN A C 1
ATOM 790 O O . ASN A 1 99 ? -20.142 13.400 5.157 1.00 59.44 99 ASN A O 1
ATOM 794 N N . ARG A 1 100 ? -20.528 12.333 7.104 1.00 53.59 100 ARG A N 1
ATOM 795 C CA . ARG A 1 100 ? -21.770 11.631 6.737 1.00 53.59 100 ARG A CA 1
ATOM 796 C C . ARG A 1 100 ? -22.935 12.178 7.548 1.00 53.59 100 ARG A C 1
ATOM 798 O O . ARG A 1 100 ? -24.036 12.247 6.964 1.00 53.59 100 ARG A O 1
#

Secondary structure (DSSP, 8-state):
------EEEEEETTEEEEEESSSBPTT-EEEEEETTSPPEEEETTEESSTHHHHHHHHH-SEEEEEEEBTT-SSEEEEEEE-TTHHHHHHHHHHHHHHT-